Protein AF-A0A349XX63-F1 (afdb_monomer)

Structure (mmCIF, N/CA/C/O backbone):
data_AF-A0A349XX63-F1
#
_entry.id   AF-A0A349XX63-F1
#
loop_
_atom_site.group_PDB
_atom_site.id
_atom_site.type_symbol
_atom_site.label_atom_id
_atom_site.label_alt_id
_atom_site.label_comp_id
_atom_site.label_asym_id
_atom_site.label_entity_id
_atom_site.label_seq_id
_atom_site.pdbx_PDB_ins_code
_atom_site.Cartn_x
_atom_site.Cartn_y
_atom_site.Cartn_z
_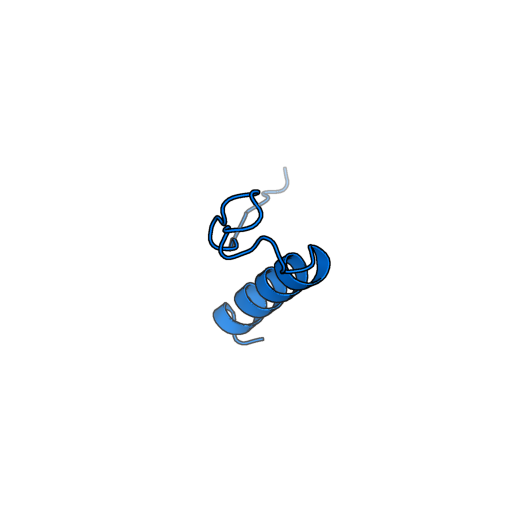atom_site.occupancy
_atom_site.B_iso_or_equiv
_atom_site.auth_seq_id
_atom_site.auth_comp_id
_atom_site.auth_asym_id
_atom_site.auth_atom_id
_atom_site.pdbx_PDB_model_num
ATOM 1 N N . MET A 1 1 ? -3.957 7.440 30.302 1.00 76.44 1 MET A N 1
ATOM 2 C CA . MET A 1 1 ? -3.058 6.848 29.292 1.00 76.44 1 MET A CA 1
ATOM 3 C C . MET A 1 1 ? -3.960 6.323 28.194 1.00 76.44 1 MET A C 1
ATOM 5 O O . MET A 1 1 ? -4.921 5.651 28.537 1.00 76.44 1 MET A O 1
ATOM 9 N N . THR A 1 2 ? -3.759 6.741 26.946 1.00 91.19 2 THR A N 1
ATOM 10 C CA . THR A 1 2 ? -4.617 6.326 25.825 1.00 91.19 2 THR A CA 1
ATOM 11 C C . THR A 1 2 ? -3.918 5.206 25.083 1.00 91.19 2 THR A C 1
ATOM 13 O O . THR A 1 2 ? -2.784 5.394 24.641 1.00 91.19 2 THR A O 1
ATOM 16 N N . ASP A 1 3 ? -4.583 4.065 24.957 1.00 92.31 3 ASP A N 1
ATOM 17 C CA . ASP A 1 3 ? -4.053 2.943 24.196 1.00 92.31 3 ASP A CA 1
ATOM 18 C C . ASP A 1 3 ? -4.198 3.211 22.693 1.00 92.31 3 ASP A C 1
ATOM 20 O O . ASP A 1 3 ? -5.215 3.733 22.229 1.00 92.31 3 ASP A O 1
ATOM 24 N N . VAL A 1 4 ? -3.161 2.872 21.926 1.00 95.88 4 VAL A N 1
ATOM 25 C CA . VAL A 1 4 ? -3.106 3.079 20.474 1.00 95.88 4 VAL A CA 1
ATOM 26 C C . VAL A 1 4 ? -2.709 1.766 19.819 1.00 95.88 4 VAL A C 1
ATOM 28 O O . VAL A 1 4 ? -1.615 1.254 20.046 1.00 95.88 4 VAL A O 1
ATOM 31 N N . PHE A 1 5 ? -3.603 1.232 18.992 1.00 95.81 5 PHE A N 1
ATOM 32 C CA . PHE A 1 5 ? -3.434 -0.063 18.339 1.00 95.81 5 PHE A CA 1
ATOM 33 C C . PHE A 1 5 ? -3.290 0.093 16.824 1.00 95.81 5 PHE A C 1
ATOM 35 O O . PHE A 1 5 ? -3.897 0.974 16.214 1.00 95.81 5 PHE A O 1
ATOM 42 N N . ILE A 1 6 ? -2.515 -0.804 16.211 1.00 95.94 6 ILE A N 1
ATOM 43 C CA . ILE A 1 6 ? -2.462 -0.986 14.758 1.00 95.94 6 ILE A CA 1
ATOM 44 C C . ILE A 1 6 ? -3.330 -2.199 14.430 1.00 95.94 6 ILE A C 1
ATOM 46 O O . ILE A 1 6 ? -2.953 -3.328 14.733 1.00 95.94 6 ILE A O 1
ATOM 50 N N . TYR A 1 7 ? -4.496 -1.959 13.834 1.00 94.44 7 TYR A N 1
ATOM 51 C CA . TYR A 1 7 ? -5.460 -3.017 13.515 1.00 94.44 7 TYR A CA 1
ATOM 52 C C . TYR A 1 7 ? -5.126 -3.768 12.228 1.00 94.44 7 TYR A C 1
ATOM 54 O O . TYR A 1 7 ? -5.415 -4.956 12.119 1.00 94.44 7 TYR A O 1
ATOM 62 N N . ASP A 1 8 ? -4.522 -3.085 11.254 1.00 96.31 8 ASP A N 1
ATOM 63 C CA . ASP A 1 8 ? -4.216 -3.682 9.964 1.00 96.31 8 ASP A CA 1
ATOM 64 C C . ASP A 1 8 ? -2.990 -3.047 9.294 1.00 96.31 8 ASP A C 1
ATOM 66 O O . ASP A 1 8 ? -2.639 -1.894 9.550 1.00 96.31 8 ASP A O 1
ATOM 70 N N . HIS A 1 9 ? -2.343 -3.808 8.412 1.00 96.06 9 HIS A N 1
ATOM 71 C CA . HIS A 1 9 ? -1.295 -3.323 7.523 1.00 96.06 9 HIS A CA 1
ATOM 72 C C . HIS A 1 9 ? -1.337 -4.072 6.188 1.00 96.06 9 HIS A C 1
ATOM 74 O O . HIS A 1 9 ? -1.656 -5.260 6.127 1.00 96.06 9 HIS A O 1
ATOM 80 N N . VAL A 1 10 ? -0.935 -3.396 5.114 1.00 97.00 10 VAL A N 1
ATOM 81 C CA . VAL A 1 10 ? -0.613 -4.038 3.835 1.00 97.00 10 VAL A CA 1
ATOM 82 C C . VAL A 1 10 ? 0.634 -3.402 3.241 1.00 97.00 10 VAL A C 1
ATOM 84 O O . VAL A 1 10 ? 1.090 -2.343 3.669 1.00 97.00 10 VAL A O 1
ATOM 87 N N . ARG A 1 11 ? 1.194 -4.061 2.231 1.00 96.81 11 ARG A N 1
ATOM 88 C CA . ARG A 1 11 ? 2.333 -3.563 1.466 1.00 96.81 11 ARG A CA 1
ATOM 89 C C . ARG A 1 11 ? 2.240 -4.037 0.029 1.00 96.81 11 ARG A C 1
ATOM 91 O O . ARG A 1 11 ? 1.610 -5.052 -0.263 1.00 96.81 11 ARG A O 1
ATOM 98 N N . THR A 1 12 ? 2.955 -3.361 -0.853 1.00 96.75 12 THR A N 1
ATOM 99 C CA . THR A 1 12 ? 3.189 -3.871 -2.200 1.00 96.75 12 THR A CA 1
ATOM 100 C C . THR A 1 12 ? 4.138 -5.084 -2.178 1.00 96.75 12 THR A C 1
ATOM 102 O O . THR A 1 12 ? 4.915 -5.286 -1.226 1.00 96.75 12 THR A O 1
ATOM 105 N N . PRO A 1 13 ? 4.121 -5.921 -3.231 1.00 95.88 13 PRO A N 1
ATOM 106 C CA . PRO A 1 13 ? 5.243 -6.800 -3.536 1.00 95.88 13 PRO A CA 1
ATOM 107 C C . PRO A 1 13 ? 6.528 -5.984 -3.717 1.00 95.88 13 PRO A C 1
ATOM 109 O O . PRO A 1 13 ? 6.487 -4.809 -4.078 1.00 95.88 13 PRO A O 1
ATOM 112 N N . ARG A 1 14 ? 7.695 -6.594 -3.492 1.00 94.69 14 AR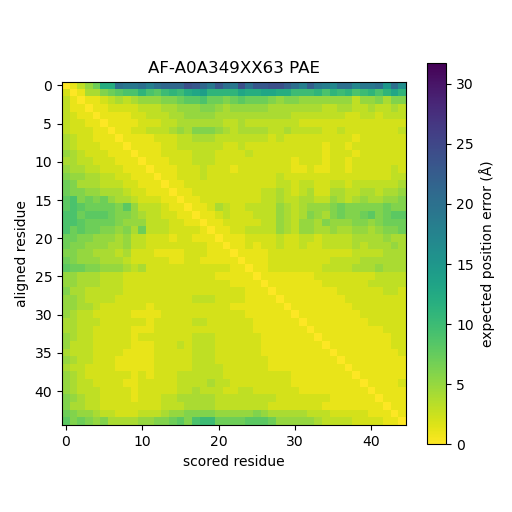G A N 1
ATOM 113 C CA . ARG A 1 14 ? 8.968 -5.912 -3.755 1.00 94.69 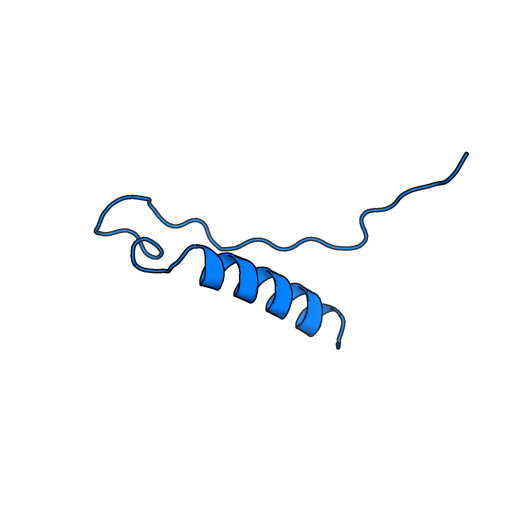14 ARG A CA 1
ATOM 114 C C . ARG A 1 14 ? 9.394 -6.154 -5.198 1.00 94.69 14 ARG A C 1
ATOM 116 O O . ARG A 1 14 ? 9.641 -7.291 -5.583 1.00 94.69 14 ARG A O 1
ATOM 123 N N . GLY A 1 15 ? 9.505 -5.077 -5.968 1.00 93.62 15 GLY A N 1
ATOM 124 C CA . GLY A 1 15 ? 10.108 -5.085 -7.298 1.00 93.62 15 GLY A CA 1
ATOM 125 C C . GLY A 1 15 ? 11.582 -4.693 -7.238 1.00 93.62 15 GLY A C 1
ATOM 126 O O . GLY A 1 15 ? 12.002 -3.922 -6.373 1.00 93.62 15 GLY A O 1
ATOM 127 N N . ARG A 1 16 ? 12.380 -5.219 -8.168 1.00 95.00 16 ARG A N 1
ATOM 128 C CA . ARG A 1 16 ? 13.764 -4.770 -8.380 1.00 95.00 16 ARG A CA 1
ATOM 129 C C . ARG A 1 16 ? 13.748 -3.326 -8.904 1.00 95.00 16 ARG A C 1
ATOM 131 O O . ARG A 1 16 ? 12.921 -2.996 -9.739 1.00 95.00 16 ARG A O 1
ATOM 138 N N . GLY A 1 17 ? 14.674 -2.477 -8.455 1.00 91.38 17 GLY A N 1
ATOM 139 C CA . GLY A 1 17 ? 14.765 -1.071 -8.895 1.00 91.38 17 GLY A CA 1
ATOM 140 C C . GLY A 1 17 ? 15.475 -0.843 -10.239 1.00 91.38 17 GLY A C 1
ATOM 141 O O . GLY A 1 17 ? 15.728 0.299 -10.604 1.00 91.38 17 GLY A O 1
ATOM 142 N N . LYS A 1 18 ? 15.843 -1.912 -10.953 1.00 94.19 18 LYS A N 1
ATOM 143 C CA . LYS A 1 18 ? 16.505 -1.858 -12.267 1.00 94.19 18 LYS A CA 1
ATOM 144 C C . LYS A 1 18 ? 15.461 -1.879 -13.388 1.00 94.19 18 LYS A C 1
ATOM 146 O O . LYS A 1 18 ? 14.325 -2.253 -13.134 1.00 94.19 18 LYS A O 1
ATOM 151 N N . LYS A 1 19 ? 15.867 -1.535 -14.616 1.00 94.12 19 LYS A N 1
ATOM 152 C CA . LYS A 1 19 ? 14.989 -1.464 -15.803 1.00 94.12 19 LYS A CA 1
ATOM 153 C C . LYS A 1 19 ? 14.183 -2.739 -16.074 1.00 94.12 19 LYS A C 1
ATOM 155 O O . LYS A 1 19 ? 13.075 -2.665 -16.573 1.00 94.12 19 LYS A O 1
ATOM 160 N N . ASP A 1 20 ? 14.732 -3.893 -15.717 1.00 94.25 20 ASP A N 1
ATOM 161 C CA . ASP A 1 20 ? 14.116 -5.219 -15.837 1.00 94.25 20 ASP A CA 1
ATOM 162 C C . ASP A 1 20 ? 13.273 -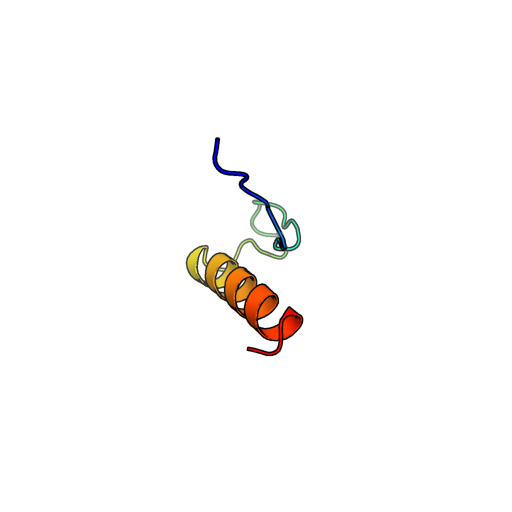5.614 -14.605 1.00 94.25 20 ASP A C 1
ATOM 164 O O . ASP A 1 20 ? 12.897 -6.773 -14.428 1.00 94.25 20 ASP A O 1
ATOM 168 N N . GLY A 1 21 ? 13.036 -4.677 -13.689 1.00 96.62 21 GLY A N 1
ATOM 169 C CA . GLY A 1 21 ? 12.310 -4.908 -12.455 1.00 96.62 21 GLY A CA 1
ATOM 170 C C . GLY A 1 21 ? 10.801 -4.869 -12.641 1.00 96.62 21 GLY A C 1
ATOM 171 O O . GLY A 1 21 ? 10.259 -3.945 -13.234 1.00 96.62 21 GLY A O 1
ATOM 172 N N . SER A 1 22 ? 10.106 -5.825 -12.025 1.00 95.50 22 SER A N 1
ATOM 173 C CA . SER A 1 22 ? 8.650 -6.003 -12.140 1.00 95.50 22 SER A CA 1
ATOM 174 C C . SER A 1 22 ? 7.797 -4.794 -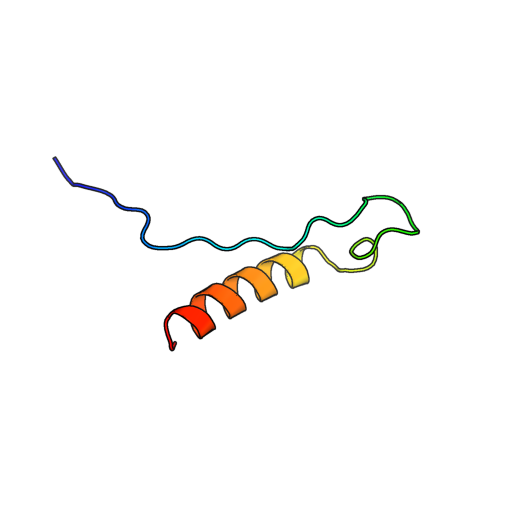11.746 1.00 95.50 22 SER A C 1
ATOM 176 O O . SER A 1 22 ? 6.645 -4.716 -12.156 1.00 95.50 22 SER A O 1
ATOM 178 N N . LEU A 1 23 ? 8.332 -3.866 -10.946 1.00 96.50 23 LEU A N 1
ATOM 179 C CA . LEU A 1 23 ? 7.645 -2.632 -10.550 1.00 96.50 23 LEU A CA 1
ATOM 180 C C . LEU A 1 23 ? 8.358 -1.367 -11.044 1.00 96.50 23 LEU A C 1
ATOM 182 O O . LEU A 1 23 ? 7.970 -0.275 -10.644 1.00 96.50 23 LEU A O 1
ATOM 186 N N . HIS A 1 24 ? 9.402 -1.491 -11.869 1.00 96.25 24 HIS A N 1
ATOM 187 C CA . HIS A 1 24 ? 10.246 -0.357 -12.259 1.00 96.25 24 HIS A CA 1
ATOM 188 C C . HIS A 1 24 ? 9.472 0.721 -13.024 1.00 96.25 24 HIS A C 1
ATOM 190 O O . HIS A 1 24 ? 9.705 1.908 -12.825 1.00 96.25 24 HIS A O 1
ATOM 196 N N . GLU A 1 25 ? 8.524 0.302 -13.858 1.00 95.75 25 GLU A N 1
ATOM 197 C CA . GLU A 1 25 ? 7.703 1.204 -14.669 1.00 95.75 25 GLU A CA 1
ATOM 198 C C . GLU A 1 25 ? 6.455 1.709 -13.930 1.00 95.75 25 GLU A C 1
ATOM 200 O O . GLU A 1 25 ? 5.715 2.539 -14.455 1.00 95.75 25 GLU A O 1
ATOM 205 N N . VAL A 1 26 ? 6.192 1.224 -12.710 1.00 96.25 26 VAL A N 1
ATOM 206 C CA . VAL A 1 26 ? 4.984 1.583 -11.961 1.00 96.25 26 VAL A CA 1
ATOM 207 C C . 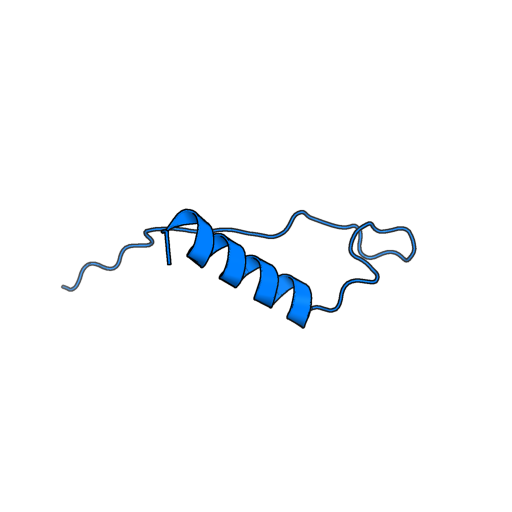VAL A 1 26 ? 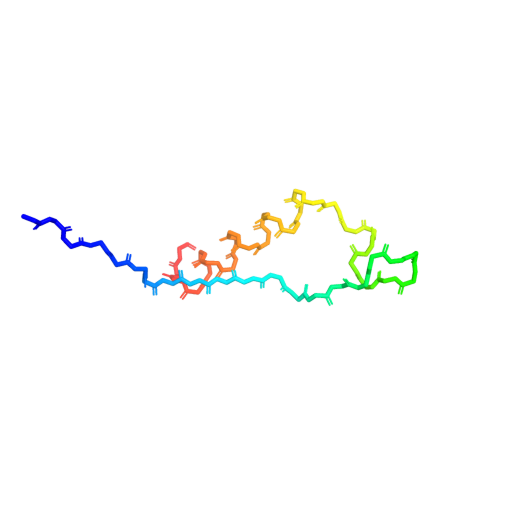5.222 2.883 -11.185 1.00 96.25 26 VAL A C 1
ATOM 209 O O . VAL A 1 26 ? 6.084 2.914 -10.304 1.00 96.25 26 VAL A O 1
ATOM 212 N N . PRO A 1 27 ? 4.435 3.951 -11.421 1.00 96.50 27 PRO A N 1
ATOM 213 C CA . PRO A 1 27 ? 4.584 5.198 -10.677 1.00 96.50 27 PRO A CA 1
ATOM 214 C C . PRO A 1 27 ? 4.337 5.016 -9.175 1.00 96.50 27 PRO A C 1
ATOM 216 O O . PRO A 1 27 ? 3.394 4.330 -8.767 1.00 96.50 27 PRO A O 1
ATOM 219 N N . SER A 1 28 ? 5.108 5.716 -8.339 1.00 95.50 28 SER A N 1
ATOM 220 C CA . SER A 1 28 ? 5.015 5.629 -6.871 1.00 95.50 28 SER A CA 1
ATOM 221 C C . SER A 1 28 ? 3.606 5.901 -6.336 1.00 95.50 28 SER A C 1
ATOM 223 O O . SER A 1 28 ? 3.134 5.212 -5.433 1.00 95.50 28 SER A O 1
ATOM 225 N N . VAL A 1 29 ? 2.892 6.860 -6.935 1.00 97.94 29 VAL A N 1
ATOM 226 C CA . VAL A 1 29 ? 1.505 7.182 -6.561 1.00 97.94 29 VAL A CA 1
ATOM 227 C C . VAL A 1 29 ? 0.549 6.014 -6.806 1.00 97.94 29 VAL A C 1
ATOM 229 O O . VAL A 1 29 ? -0.385 5.812 -6.033 1.00 97.94 29 VAL A O 1
ATOM 232 N N . ARG A 1 30 ? 0.800 5.189 -7.832 1.00 97.88 30 ARG A N 1
ATOM 233 C CA . ARG A 1 30 ? -0.033 4.018 -8.124 1.00 97.88 30 ARG A CA 1
ATOM 234 C C . ARG A 1 30 ? 0.219 2.891 -7.125 1.00 97.88 30 ARG A C 1
ATOM 236 O O . ARG A 1 30 ? -0.733 2.223 -6.729 1.00 97.88 30 ARG A O 1
ATOM 243 N N . LEU A 1 31 ? 1.465 2.726 -6.672 1.00 97.44 31 LEU A N 1
ATOM 244 C CA . LEU A 1 31 ? 1.825 1.793 -5.597 1.00 97.44 31 LEU A CA 1
ATOM 245 C C . LEU A 1 31 ? 1.150 2.177 -4.267 1.00 97.44 31 LEU A C 1
ATOM 247 O O . LEU A 1 31 ? 0.592 1.314 -3.584 1.00 97.44 31 LEU A O 1
ATOM 251 N N . ALA A 1 32 ? 1.138 3.471 -3.932 1.00 97.50 32 ALA A N 1
ATOM 252 C CA . ALA A 1 32 ? 0.447 3.981 -2.748 1.00 97.50 32 ALA A CA 1
ATOM 253 C C . ALA A 1 32 ? -1.076 3.788 -2.847 1.00 97.50 32 ALA A C 1
ATOM 255 O O . 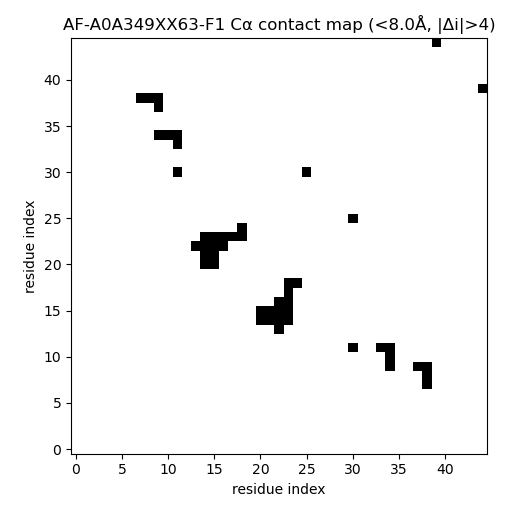ALA A 1 32 ? -1.680 3.218 -1.940 1.00 97.50 32 ALA A O 1
ATOM 256 N N . ALA A 1 33 ? -1.685 4.167 -3.976 1.00 98.31 33 ALA A N 1
ATOM 257 C CA . ALA A 1 33 ? -3.121 3.991 -4.202 1.00 98.31 33 ALA A CA 1
ATOM 258 C C . ALA A 1 33 ? -3.551 2.522 -4.062 1.00 98.31 33 ALA A C 1
ATOM 260 O O . ALA A 1 33 ? -4.521 2.230 -3.370 1.00 98.31 33 ALA A O 1
ATOM 261 N N . LYS A 1 34 ? -2.783 1.583 -4.632 1.00 97.56 34 LYS A N 1
ATOM 262 C CA . LYS A 1 34 ? -3.067 0.145 -4.513 1.00 97.56 34 LYS A CA 1
ATOM 263 C C . LYS A 1 34 ? -3.012 -0.370 -3.075 1.00 97.56 34 LYS A C 1
ATOM 265 O O . LYS A 1 34 ? -3.769 -1.266 -2.722 1.00 97.56 34 LYS A O 1
ATOM 270 N N . THR A 1 35 ? -2.141 0.202 -2.251 1.00 97.81 35 THR A N 1
ATOM 271 C CA . THR A 1 35 ? -2.043 -0.131 -0.823 1.00 97.81 35 THR A CA 1
ATOM 272 C C . THR A 1 35 ? -3.312 0.319 -0.085 1.00 97.81 35 THR A C 1
ATOM 274 O O . THR A 1 35 ? -3.863 -0.446 0.699 1.00 97.81 35 THR A O 1
ATOM 277 N N . LEU A 1 36 ? -3.831 1.513 -0.389 1.00 97.56 36 LEU A N 1
ATOM 278 C CA . LEU A 1 36 ? -5.084 2.015 0.191 1.00 97.56 36 LEU A CA 1
ATOM 279 C C . LEU A 1 36 ? -6.312 1.223 -0.284 1.00 97.56 36 LEU A C 1
ATOM 281 O O . LEU A 1 36 ? -7.145 0.853 0.540 1.00 97.56 36 LEU A O 1
ATOM 285 N N . GLU A 1 37 ? -6.395 0.915 -1.584 1.00 98.25 37 GLU A N 1
ATOM 286 C CA . GLU A 1 37 ? -7.436 0.044 -2.155 1.00 98.25 37 GLU A CA 1
ATOM 287 C C . GLU A 1 37 ? -7.453 -1.322 -1.441 1.00 98.25 37 GLU A C 1
ATOM 289 O O . GLU A 1 37 ? -8.506 -1.779 -1.016 1.00 98.25 37 GLU A O 1
ATOM 294 N N . ALA A 1 38 ? -6.286 -1.937 -1.210 1.00 98.19 38 ALA A N 1
ATOM 295 C CA . ALA A 1 38 ? -6.199 -3.237 -0.542 1.00 98.19 38 ALA A CA 1
ATOM 296 C C . ALA A 1 38 ? -6.635 -3.207 0.934 1.00 98.19 38 ALA A C 1
ATOM 298 O O . ALA A 1 38 ? -7.241 -4.170 1.402 1.00 98.19 38 ALA A O 1
ATOM 299 N N . ILE A 1 39 ? -6.336 -2.130 1.674 1.00 97.75 39 ILE A N 1
ATOM 300 C CA . ILE A 1 39 ? -6.849 -1.952 3.045 1.00 97.75 39 ILE A CA 1
ATOM 301 C C . ILE A 1 39 ? -8.372 -1.839 3.005 1.00 97.75 39 ILE A C 1
ATOM 303 O O . ILE A 1 39 ? -9.049 -2.531 3.761 1.00 97.75 39 ILE A O 1
ATOM 307 N N . ARG A 1 40 ? -8.911 -1.004 2.111 1.00 97.62 40 ARG A N 1
ATOM 308 C CA . ARG A 1 40 ? -10.355 -0.810 1.954 1.00 97.62 40 ARG A CA 1
ATOM 309 C C . ARG A 1 40 ? -11.061 -2.142 1.669 1.00 97.62 40 ARG A C 1
ATOM 311 O O . ARG A 1 40 ? -11.930 -2.546 2.437 1.00 97.62 40 ARG A O 1
ATOM 318 N N . ASP A 1 41 ? -10.614 -2.861 0.642 1.00 97.94 41 ASP A N 1
ATOM 319 C CA . ASP A 1 41 ? -11.244 -4.103 0.186 1.00 97.94 41 ASP A CA 1
ATOM 320 C C . ASP A 1 41 ? -11.177 -5.211 1.263 1.00 97.94 41 ASP A C 1
ATOM 322 O O . ASP A 1 41 ? -12.152 -5.931 1.475 1.00 97.94 41 ASP A O 1
ATOM 326 N N . ARG A 1 42 ? -10.063 -5.323 2.009 1.00 97.38 42 ARG A N 1
ATOM 327 C CA . ARG A 1 42 ? -9.920 -6.292 3.119 1.00 97.38 42 ARG A CA 1
ATOM 328 C C . ARG A 1 42 ? -10.842 -6.015 4.302 1.00 97.38 42 ARG A C 1
ATOM 330 O O . ARG A 1 42 ? -11.158 -6.944 5.040 1.00 97.38 42 ARG A O 1
ATOM 337 N N . ASN A 1 43 ? -11.233 -4.758 4.485 1.00 96.81 43 ASN A N 1
ATOM 338 C CA . ASN A 1 43 ? -12.103 -4.322 5.571 1.00 96.81 43 ASN A CA 1
ATOM 339 C C . ASN A 1 43 ? -13.561 -4.126 5.110 1.00 96.81 43 ASN A C 1
ATOM 341 O O . ASN A 1 43 ? -14.392 -3.718 5.916 1.00 96.81 43 ASN A O 1
ATOM 345 N N . GLY A 1 44 ? -13.886 -4.444 3.847 1.00 95.44 44 GLY A N 1
ATOM 346 C CA . GLY A 1 44 ? -15.248 -4.362 3.307 1.00 95.44 44 GLY A CA 1
ATOM 347 C C . GLY A 1 44 ? -15.781 -2.934 3.152 1.00 95.44 44 GLY A C 1
ATOM 348 O O . GLY A 1 44 ? -16.968 -2.706 3.384 1.00 95.44 44 GLY A O 1
ATOM 349 N N . LEU A 1 45 ? -14.901 -1.989 2.809 1.00 92.56 45 LEU A N 1
ATOM 350 C CA . LEU A 1 45 ? -15.194 -0.558 2.655 1.00 92.56 45 LEU A CA 1
ATOM 351 C C . LEU A 1 45 ? -15.350 -0.114 1.189 1.00 92.56 45 LEU A C 1
ATOM 353 O O . LEU A 1 45 ? -14.899 -0.842 0.275 1.00 92.56 45 LEU A O 1
#

pLDDT: mean 95.58, std 3.39, range [76.44, 98.31]

Secondary structure (DSSP, 8-state):
-----------PPPPPSSTT-TTTTS-HHHHHHHHHHHHHHHTT-

Mean predicted aligned error: 3.15 Å

Foldse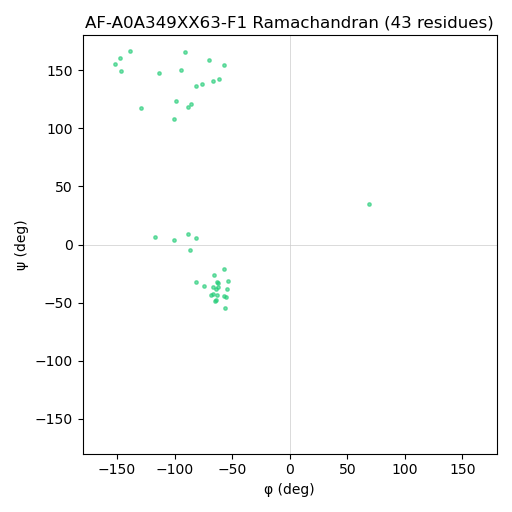ek 3Di:
DDDDDDPDFDADDDWDCDPPTPCVPPDPVNRVVVRVVVVCVVVVD

Solvent-accessible surface area (backbone atoms only — not comparable to full-atom values): 3095 Å² total; per-residue (Å²): 136,84,89,84,81,82,89,78,86,79,74,77,84,89,50,48,90,46,94,91,19,89,42,50,87,57,55,69,69,57,56,53,50,52,36,53,51,51,54,33,57,77,69,76,101

Radius of gyration: 14.47 Å; Cα contacts (8 Å, |Δi|>4): 25; chains: 1; bounding box: 32×14×45 Å

Sequence (45 aa):
MTDVFIYDHVRTPRGRGKKDGSLHEVPSVRLAAKTLEAIRDRNGL